Protein AF-A0A817ER26-F1 (afdb_monomer_lite)

pLDDT: mean 80.33, std 17.25, range [39.56, 96.94]

Structure (mmCIF, N/CA/C/O backbone):
data_AF-A0A817ER26-F1
#
_entry.id   AF-A0A817ER26-F1
#
loop_
_atom_site.group_PDB
_atom_site.id
_atom_site.type_symbol
_atom_site.label_atom_id
_atom_site.label_alt_id
_atom_site.label_comp_id
_atom_site.label_asym_id
_atom_site.label_entity_id
_atom_site.label_seq_id
_atom_site.pdbx_PDB_ins_code
_atom_site.Cartn_x
_atom_site.Cartn_y
_atom_site.Cartn_z
_atom_site.occupancy
_atom_site.B_iso_or_equiv
_atom_site.auth_seq_id
_atom_site.auth_comp_id
_atom_site.auth_asym_id
_atom_site.auth_atom_id
_atom_site.pdbx_PDB_model_num
ATOM 1 N N . MET A 1 1 ? -3.231 18.283 1.885 1.00 84.62 1 MET A N 1
ATOM 2 C CA . MET A 1 1 ? -2.295 17.589 2.789 1.00 84.62 1 MET A CA 1
ATOM 3 C C . MET A 1 1 ? -1.124 17.139 1.945 1.00 84.62 1 MET A C 1
ATOM 5 O O . MET A 1 1 ? -1.352 16.424 0.974 1.00 84.62 1 MET A O 1
ATOM 9 N N . TYR A 1 2 ? 0.079 17.614 2.246 1.00 92.31 2 TYR A N 1
ATOM 10 C CA . TYR A 1 2 ? 1.296 17.116 1.610 1.00 92.31 2 TYR A CA 1
ATOM 11 C C . TYR A 1 2 ? 1.739 15.816 2.285 1.00 92.31 2 TYR A C 1
ATOM 13 O O . TYR A 1 2 ? 1.327 15.518 3.404 1.00 92.31 2 TYR A O 1
ATOM 21 N N . SER A 1 3 ? 2.602 15.038 1.629 1.00 90.88 3 SER A N 1
ATOM 22 C CA . SER A 1 3 ? 3.121 13.787 2.203 1.00 90.88 3 SER A CA 1
ATOM 23 C C . SER A 1 3 ? 3.803 13.988 3.561 1.00 90.88 3 SER A C 1
ATOM 25 O O . SER A 1 3 ? 3.758 13.096 4.395 1.00 90.88 3 SER A O 1
ATOM 27 N N . ASN A 1 4 ? 4.393 15.164 3.803 1.00 93.62 4 ASN A N 1
ATOM 28 C CA . ASN A 1 4 ? 5.065 15.504 5.064 1.00 93.62 4 ASN A CA 1
ATOM 29 C C . ASN A 1 4 ? 4.093 15.752 6.232 1.00 93.62 4 ASN A C 1
ATOM 31 O O . ASN A 1 4 ? 4.497 15.710 7.394 1.00 93.62 4 ASN A O 1
ATOM 35 N N . ASP A 1 5 ? 2.818 15.999 5.931 1.00 94.81 5 ASP A N 1
ATOM 36 C CA . ASP A 1 5 ? 1.767 16.209 6.930 1.00 94.81 5 ASP A CA 1
ATOM 37 C C . ASP A 1 5 ? 1.129 14.880 7.372 1.00 94.81 5 ASP A C 1
ATOM 39 O O . ASP A 1 5 ? 0.410 14.825 8.375 1.00 94.81 5 ASP A O 1
ATOM 43 N N . TYR A 1 6 ? 1.377 13.804 6.618 1.00 94.44 6 TYR A N 1
ATOM 44 C CA . TYR A 1 6 ? 0.902 12.468 6.940 1.00 94.44 6 TYR A CA 1
ATOM 45 C C . TYR A 1 6 ? 1.748 11.856 8.058 1.00 94.44 6 TYR A C 1
ATOM 47 O O . TYR A 1 6 ? 2.978 11.840 8.001 1.00 94.44 6 TYR A O 1
ATOM 55 N N . ARG A 1 7 ? 1.076 11.353 9.088 1.00 95.06 7 ARG A N 1
ATOM 56 C CA . ARG A 1 7 ? 1.666 10.777 10.299 1.00 95.06 7 ARG A CA 1
ATOM 57 C C . ARG A 1 7 ? 1.190 9.354 10.543 1.00 95.06 7 ARG A C 1
ATOM 59 O O . ARG A 1 7 ? 1.999 8.545 10.984 1.00 95.06 7 ARG A O 1
ATOM 66 N N . SER A 1 8 ? -0.082 9.056 10.274 1.00 95.12 8 SER A N 1
ATOM 67 C CA . SER A 1 8 ? -0.631 7.711 10.453 1.00 95.12 8 SER A CA 1
ATOM 68 C C . SER A 1 8 ? -1.949 7.496 9.701 1.00 95.12 8 SER A C 1
ATOM 70 O O . SER A 1 8 ? -2.659 8.450 9.355 1.00 95.12 8 SER A O 1
ATOM 72 N N . SER A 1 9 ? -2.308 6.227 9.492 1.00 94.69 9 SER A N 1
ATOM 73 C CA . SER A 1 9 ? -3.516 5.833 8.759 1.00 94.69 9 SER A CA 1
ATOM 74 C C . SER A 1 9 ? -4.817 6.225 9.480 1.00 94.69 9 SER A C 1
ATOM 76 O O . SER A 1 9 ? -5.855 6.453 8.855 1.00 94.69 9 SER A O 1
ATOM 78 N N . GLU A 1 10 ? -4.770 6.471 10.788 1.00 95.56 10 GLU A N 1
ATOM 79 C CA . GLU A 1 10 ? -5.885 7.000 11.576 1.00 95.56 10 GLU A CA 1
ATOM 80 C C . GLU A 1 10 ? -6.394 8.344 11.054 1.00 95.56 10 GLU A C 1
ATOM 82 O O . GLU A 1 10 ? -7.595 8.613 11.144 1.00 95.56 10 GLU A O 1
ATOM 87 N N . GLN A 1 11 ? -5.527 9.172 10.459 1.00 94.25 11 GLN A N 1
ATOM 88 C CA . GLN A 1 11 ? -5.927 10.457 9.871 1.00 94.25 11 GLN A CA 1
ATOM 89 C C . GLN A 1 11 ? -6.950 10.282 8.738 1.00 94.25 11 GLN A C 1
ATOM 91 O O . GLN A 1 11 ? -7.735 11.200 8.459 1.00 94.25 11 GLN A O 1
ATOM 96 N N . VAL A 1 12 ? -6.967 9.109 8.100 1.00 95.38 12 VAL A N 1
ATOM 97 C CA . VAL A 1 12 ? -7.797 8.786 6.931 1.00 95.38 12 VAL A CA 1
ATOM 98 C C . VAL A 1 12 ? -8.815 7.679 7.205 1.00 95.38 12 VAL A C 1
ATOM 100 O O . VAL A 1 12 ? -9.564 7.305 6.301 1.00 95.38 12 VAL A O 1
ATOM 103 N N . ARG A 1 13 ? -8.903 7.193 8.449 1.00 96.94 13 ARG A N 1
ATOM 104 C CA . ARG A 1 13 ? -9.809 6.110 8.841 1.00 96.94 13 ARG A CA 1
ATOM 105 C C . ARG A 1 13 ? -11.250 6.409 8.434 1.00 96.94 13 ARG A C 1
ATOM 107 O O . ARG A 1 13 ? -11.782 7.474 8.749 1.00 96.94 13 ARG A O 1
ATOM 114 N N . ASN A 1 14 ? -11.888 5.462 7.747 1.00 96.25 14 ASN A N 1
ATOM 115 C CA . ASN A 1 14 ? -13.257 5.574 7.221 1.00 96.25 14 ASN A CA 1
ATOM 116 C C . ASN A 1 14 ? -13.501 6.748 6.247 1.00 96.25 14 ASN A C 1
ATOM 118 O O . ASN A 1 14 ? -14.653 7.038 5.909 1.00 96.25 14 ASN A O 1
ATOM 122 N N . LYS A 1 15 ? -12.449 7.412 5.750 1.00 96.06 15 LYS A N 1
ATOM 123 C CA . LYS A 1 15 ? -12.559 8.496 4.763 1.00 96.06 15 LYS A CA 1
ATOM 124 C C . LYS A 1 15 ? -12.370 7.974 3.343 1.00 96.06 15 LYS A C 1
ATOM 126 O O . LYS A 1 15 ? -11.819 6.898 3.117 1.00 96.06 15 LYS A O 1
ATOM 131 N N . ARG A 1 16 ? -12.851 8.757 2.378 1.00 95.62 16 ARG A N 1
ATOM 132 C CA . ARG A 1 16 ? -12.546 8.586 0.954 1.00 95.62 16 ARG A CA 1
ATOM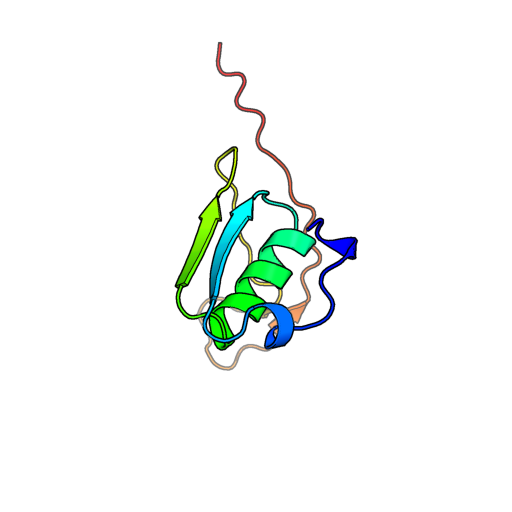 133 C C . ARG A 1 16 ? -11.469 9.593 0.576 1.00 95.62 16 ARG A C 1
ATOM 135 O O . ARG A 1 16 ? -11.604 10.761 0.932 1.00 95.62 16 ARG A O 1
ATOM 142 N N . GLY A 1 17 ? -10.419 9.151 -0.103 1.00 91.44 17 GLY A N 1
ATOM 143 C CA . GLY A 1 17 ? -9.274 9.999 -0.422 1.00 91.44 17 GLY A CA 1
ATOM 144 C C . GLY A 1 17 ? -8.701 9.737 -1.806 1.00 91.44 17 GLY A C 1
ATOM 145 O O . GLY A 1 17 ? -8.823 8.643 -2.354 1.00 91.44 17 GLY A O 1
ATOM 146 N N . ILE A 1 18 ? -8.057 10.763 -2.350 1.00 94.25 18 ILE A N 1
ATOM 147 C CA . ILE A 1 18 ? -7.243 10.670 -3.559 1.00 94.25 18 ILE A CA 1
ATOM 148 C C . ILE A 1 18 ? -5.817 11.006 -3.150 1.00 94.25 18 ILE A C 1
ATOM 150 O O . ILE A 1 18 ? -5.578 12.024 -2.497 1.00 94.25 18 ILE A O 1
ATOM 154 N N . LEU A 1 19 ? -4.884 10.144 -3.527 1.00 93.69 19 LEU A N 1
ATOM 155 C CA . LEU A 1 19 ? -3.462 10.348 -3.326 1.00 93.69 19 LEU A CA 1
ATOM 156 C C . LEU A 1 19 ? -2.792 10.527 -4.685 1.00 93.69 19 LEU A C 1
ATOM 158 O O . LEU A 1 19 ? -3.022 9.729 -5.588 1.00 93.69 19 LEU A O 1
ATOM 162 N N . VAL A 1 20 ? -1.969 11.563 -4.832 1.00 93.69 20 VAL A N 1
ATOM 163 C CA . VAL A 1 20 ? -1.360 11.935 -6.116 1.00 93.69 20 VAL A CA 1
ATOM 164 C C . VAL A 1 20 ? 0.162 11.859 -6.023 1.00 93.69 20 VAL A C 1
ATOM 166 O O . VAL A 1 20 ? 0.758 12.384 -5.082 1.00 93.69 20 VAL A O 1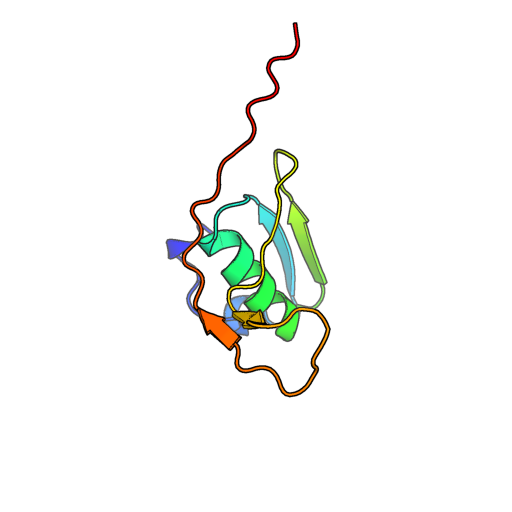
ATOM 169 N N . GLY A 1 21 ? 0.793 11.226 -7.012 1.00 91.19 21 GLY A N 1
ATOM 170 C CA . GLY A 1 21 ? 2.250 11.141 -7.161 1.00 91.19 21 GLY A CA 1
ATOM 171 C C . GLY A 1 21 ? 2.759 9.705 -7.282 1.00 91.19 21 GLY A C 1
ATOM 172 O O . GLY A 1 21 ? 2.022 8.757 -7.052 1.00 91.19 21 GLY A O 1
ATOM 173 N N . ILE A 1 22 ? 4.032 9.541 -7.641 1.00 90.19 22 ILE A N 1
ATOM 174 C CA . ILE A 1 22 ? 4.659 8.222 -7.885 1.00 90.19 22 ILE A CA 1
ATOM 175 C C . ILE A 1 22 ? 5.904 7.963 -7.033 1.00 90.19 22 ILE A C 1
ATOM 177 O O . ILE A 1 22 ? 6.593 6.963 -7.216 1.00 90.19 22 ILE A O 1
ATOM 181 N N . SER A 1 23 ? 6.243 8.884 -6.129 1.00 88.25 23 SER A N 1
ATOM 182 C CA . SER A 1 23 ? 7.424 8.723 -5.289 1.00 88.25 23 SER A CA 1
ATOM 183 C C . SER A 1 23 ? 7.254 7.539 -4.337 1.00 88.25 23 SER A C 1
ATOM 185 O O . SER A 1 23 ? 6.143 7.150 -3.972 1.00 88.25 23 SER A O 1
ATOM 187 N N . MET A 1 24 ? 8.379 7.011 -3.854 1.00 86.25 24 MET A N 1
ATOM 188 C CA . MET A 1 24 ? 8.380 5.959 -2.838 1.00 86.25 24 MET A CA 1
ATOM 189 C C . MET A 1 24 ? 7.603 6.378 -1.577 1.00 86.25 24 MET A C 1
ATOM 191 O O . MET A 1 24 ? 6.928 5.550 -0.971 1.00 86.25 24 MET A O 1
ATOM 195 N N . SER A 1 25 ? 7.664 7.658 -1.188 1.00 90.44 25 SER A N 1
ATOM 196 C CA . SER A 1 25 ? 6.883 8.179 -0.060 1.00 90.44 25 SER A CA 1
ATOM 197 C C . SER A 1 25 ? 5.383 8.131 -0.339 1.00 90.44 25 SER A C 1
ATOM 199 O O . SER A 1 25 ? 4.637 7.631 0.498 1.00 90.44 25 SER A O 1
ATOM 201 N N . THR A 1 26 ? 4.942 8.572 -1.520 1.00 91.06 26 THR A N 1
ATOM 202 C CA . THR A 1 26 ? 3.533 8.510 -1.915 1.00 91.06 26 THR A CA 1
ATOM 203 C C . THR A 1 26 ? 3.039 7.068 -1.942 1.00 91.06 26 THR A C 1
ATOM 205 O O . THR A 1 26 ? 2.023 6.769 -1.330 1.00 91.06 26 THR A O 1
ATOM 208 N N . THR A 1 27 ? 3.774 6.144 -2.558 1.00 89.56 27 THR A N 1
ATOM 209 C CA . THR A 1 27 ? 3.366 4.732 -2.626 1.00 89.56 27 THR A CA 1
ATOM 210 C C . THR A 1 27 ? 3.310 4.074 -1.243 1.00 89.56 27 THR A C 1
ATOM 212 O O . THR A 1 27 ? 2.379 3.321 -0.965 1.00 89.56 27 THR A O 1
ATOM 215 N N . LYS A 1 28 ? 4.245 4.393 -0.335 1.00 89.88 28 LYS A N 1
ATOM 216 C CA . LYS A 1 28 ? 4.200 3.915 1.061 1.00 89.88 28 LYS A CA 1
ATOM 217 C C . LYS A 1 28 ? 2.980 4.442 1.813 1.00 89.88 28 LYS A C 1
ATOM 219 O O . LYS A 1 28 ? 2.315 3.673 2.497 1.00 89.88 28 LYS A O 1
ATOM 224 N N . ILE A 1 29 ? 2.667 5.726 1.654 1.00 94.19 29 ILE A N 1
ATOM 225 C CA . ILE A 1 29 ? 1.469 6.332 2.245 1.00 94.19 29 ILE A CA 1
ATOM 226 C C . ILE A 1 29 ? 0.207 5.690 1.655 1.00 94.19 29 ILE A C 1
ATOM 228 O O . ILE A 1 29 ? -0.703 5.363 2.403 1.00 94.19 29 ILE A O 1
ATOM 232 N N . ALA A 1 30 ? 0.161 5.439 0.342 1.00 92.38 30 ALA A N 1
ATOM 233 C CA . ALA A 1 30 ? -0.961 4.759 -0.309 1.00 92.38 30 ALA A CA 1
ATOM 234 C C . ALA A 1 30 ? -1.227 3.382 0.310 1.00 92.38 30 ALA A C 1
ATOM 236 O O . ALA A 1 30 ? -2.368 3.063 0.640 1.00 92.38 30 ALA A O 1
ATOM 237 N N . ALA A 1 31 ? -0.162 2.592 0.483 1.00 91.38 31 ALA A N 1
ATOM 238 C CA . ALA A 1 31 ? -0.228 1.264 1.078 1.00 91.38 31 ALA A CA 1
ATOM 239 C C . ALA A 1 31 ? -0.715 1.315 2.534 1.0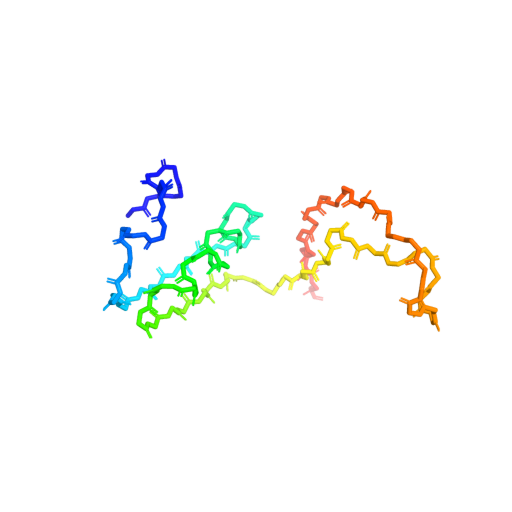0 91.38 31 ALA A C 1
ATOM 241 O O . ALA A 1 31 ? -1.568 0.519 2.917 1.00 91.38 31 ALA A O 1
ATOM 242 N N . ASP A 1 32 ? -0.231 2.276 3.323 1.00 94.12 32 ASP A N 1
ATOM 243 C CA . ASP A 1 32 ? -0.663 2.465 4.711 1.00 94.12 32 ASP A CA 1
ATOM 244 C C . ASP A 1 32 ? -2.137 2.908 4.798 1.00 94.12 32 ASP A C 1
ATOM 246 O O . ASP A 1 32 ? -2.937 2.301 5.509 1.00 94.12 32 ASP A O 1
ATOM 250 N N . MET A 1 33 ? -2.548 3.896 3.995 1.00 95.00 33 MET A N 1
ATOM 251 C CA . MET A 1 33 ? -3.936 4.377 3.932 1.00 95.00 33 MET A CA 1
ATOM 252 C C . MET A 1 33 ? -4.916 3.280 3.493 1.00 95.00 33 MET A C 1
ATOM 254 O O . MET A 1 33 ? -6.055 3.263 3.960 1.00 95.00 33 MET A O 1
ATOM 258 N N . ALA A 1 34 ? -4.498 2.367 2.611 1.00 93.50 34 ALA A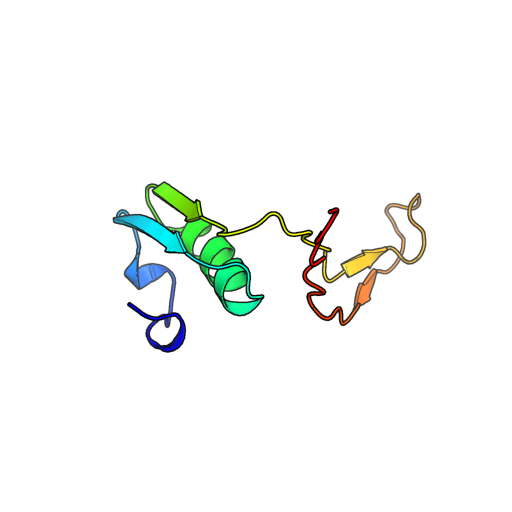 N 1
ATOM 259 C CA . ALA A 1 34 ? -5.341 1.280 2.113 1.00 93.50 34 ALA A CA 1
ATOM 260 C C . ALA A 1 34 ? -5.820 0.323 3.220 1.00 93.50 34 ALA A C 1
ATOM 262 O O . ALA A 1 34 ? -6.829 -0.353 3.036 1.00 93.50 34 ALA A O 1
ATOM 263 N N . THR A 1 35 ? -5.139 0.286 4.371 1.00 93.69 35 THR A N 1
ATOM 264 C CA . THR A 1 35 ? -5.511 -0.584 5.498 1.00 93.69 35 THR A CA 1
ATOM 265 C C . THR A 1 35 ? -6.709 -0.076 6.304 1.00 93.69 35 THR A C 1
ATOM 267 O O . THR A 1 35 ? -7.412 -0.878 6.917 1.00 93.69 35 THR A O 1
ATOM 270 N N . SER A 1 36 ? -6.961 1.238 6.324 1.00 95.44 36 SER A N 1
ATOM 271 C CA . SER A 1 36 ? -7.926 1.856 7.252 1.00 95.44 36 SER A CA 1
ATOM 272 C C . SER A 1 36 ? -8.891 2.856 6.611 1.00 95.44 36 SER A C 1
ATOM 274 O O . SER A 1 36 ? -9.938 3.181 7.187 1.00 95.44 36 SER A O 1
ATOM 276 N N . ALA A 1 37 ? -8.579 3.364 5.420 1.00 96.00 37 ALA A N 1
ATOM 277 C CA . ALA A 1 37 ? -9.475 4.235 4.678 1.00 96.00 37 ALA A CA 1
ATOM 278 C C . ALA A 1 37 ? -10.680 3.464 4.121 1.00 96.00 37 ALA A C 1
ATOM 280 O O . ALA A 1 37 ? -10.616 2.272 3.837 1.00 96.00 37 ALA A O 1
ATOM 281 N N . LYS A 1 38 ? -11.795 4.171 3.901 1.00 96.75 38 LYS A N 1
ATOM 282 C CA . LYS A 1 38 ? -12.992 3.576 3.288 1.00 96.75 38 LYS A CA 1
ATOM 283 C C . LYS A 1 38 ? -12.770 3.294 1.802 1.00 96.75 38 LYS A C 1
ATOM 285 O O . LYS A 1 38 ? -13.189 2.257 1.309 1.00 96.75 38 LYS A O 1
ATOM 290 N N . HIS A 1 39 ? -12.162 4.245 1.090 1.00 95.81 39 HIS A N 1
ATOM 291 C CA . HIS A 1 39 ? -11.722 4.087 -0.300 1.00 95.81 39 HIS A CA 1
ATOM 292 C C . HIS A 1 39 ? -10.545 5.019 -0.581 1.00 95.81 39 HIS A C 1
ATOM 294 O O . HIS A 1 39 ? -10.588 6.187 -0.189 1.00 95.81 39 HIS A O 1
ATOM 300 N N . ILE A 1 40 ? -9.548 4.537 -1.321 1.00 94.50 40 ILE A N 1
ATOM 301 C CA . ILE A 1 40 ? -8.412 5.337 -1.783 1.00 94.50 40 ILE A CA 1
ATOM 302 C C . ILE A 1 40 ? -8.227 5.137 -3.280 1.00 94.50 40 ILE A C 1
ATOM 304 O O . ILE A 1 40 ? -8.280 4.012 -3.770 1.00 94.50 40 ILE A O 1
ATOM 308 N N . ILE A 1 41 ? -7.993 6.236 -3.991 1.00 94.62 41 ILE A N 1
ATOM 309 C CA . ILE A 1 41 ? -7.551 6.228 -5.385 1.00 94.62 41 ILE A CA 1
ATOM 310 C C . ILE A 1 41 ? -6.126 6.775 -5.418 1.00 94.62 41 ILE A C 1
ATOM 312 O O . ILE A 1 41 ? -5.892 7.907 -4.996 1.00 94.62 41 ILE A O 1
ATOM 316 N N . HIS A 1 42 ? -5.179 5.983 -5.918 1.00 92.44 42 HIS A N 1
ATOM 317 C CA . HIS A 1 42 ? -3.799 6.416 -6.140 1.00 92.44 42 HIS A CA 1
ATOM 318 C C . HIS A 1 42 ? -3.637 6.847 -7.601 1.00 92.44 42 HIS A C 1
ATOM 320 O O . HIS A 1 42 ? -3.714 6.027 -8.511 1.00 92.44 42 HIS A O 1
ATOM 326 N N . MET A 1 43 ? -3.462 8.147 -7.827 1.00 93.00 43 MET A N 1
ATOM 327 C CA . MET A 1 43 ? -3.261 8.741 -9.145 1.00 93.00 43 MET A CA 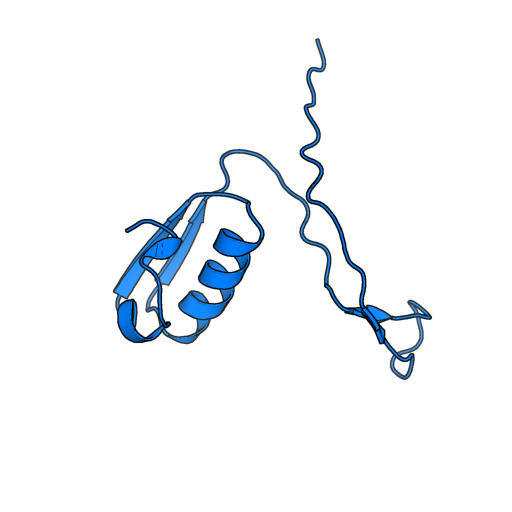1
ATOM 328 C C . MET A 1 43 ? -1.779 8.996 -9.409 1.00 93.00 43 MET A C 1
ATOM 330 O O . MET A 1 43 ? -1.103 9.713 -8.667 1.00 93.00 43 MET A O 1
ATOM 334 N N . ALA A 1 44 ? -1.300 8.458 -10.523 1.00 88.62 44 ALA A N 1
ATOM 335 C CA . ALA A 1 44 ? 0.042 8.674 -11.030 1.00 88.62 44 ALA A CA 1
ATOM 336 C C . ALA A 1 44 ? -0.015 9.563 -12.286 1.00 88.62 44 ALA A C 1
ATOM 338 O O . ALA A 1 44 ? -0.746 9.224 -13.214 1.00 88.62 44 ALA A O 1
ATOM 339 N N . PRO A 1 45 ? 0.732 10.684 -12.354 1.00 84.12 45 PRO A N 1
ATOM 340 C CA . PRO A 1 45 ? 0.783 11.525 -13.557 1.00 84.12 45 PRO A CA 1
ATOM 341 C C . PRO A 1 45 ? 1.423 10.838 -14.775 1.00 84.12 45 PRO A C 1
ATOM 343 O O . PRO A 1 45 ? 1.270 11.319 -15.892 1.00 84.12 45 PRO A O 1
ATOM 346 N N . TYR A 1 46 ? 2.151 9.739 -14.572 1.00 85.06 46 TYR A N 1
ATOM 347 C CA . TYR A 1 46 ? 2.761 8.923 -15.620 1.00 85.06 46 TYR A CA 1
ATOM 348 C C . TYR A 1 46 ? 2.869 7.467 -15.161 1.00 85.06 46 TYR A C 1
ATOM 350 O O . TYR A 1 46 ? 2.845 7.179 -13.961 1.00 85.06 46 TYR A O 1
ATOM 358 N N . THR A 1 47 ? 2.996 6.547 -16.118 1.00 84.44 47 THR A N 1
ATOM 359 C CA . THR A 1 47 ? 3.195 5.121 -15.841 1.00 84.44 47 THR A CA 1
ATOM 360 C C . THR A 1 47 ? 4.499 4.910 -15.074 1.00 84.44 47 THR A C 1
ATOM 362 O O . THR A 1 47 ? 5.533 5.489 -15.410 1.00 84.44 47 THR A O 1
ATOM 365 N N . PHE A 1 48 ? 4.457 4.070 -14.042 1.00 83.31 48 PHE A N 1
ATOM 366 C CA . PHE A 1 48 ? 5.614 3.733 -13.221 1.00 83.31 48 PHE A CA 1
ATOM 367 C C . PHE A 1 48 ? 5.649 2.232 -12.937 1.00 83.31 48 PHE A C 1
ATOM 369 O O . PHE A 1 48 ? 4.619 1.560 -12.956 1.00 83.31 48 PHE A O 1
ATOM 376 N N . TRP A 1 49 ? 6.845 1.723 -12.655 1.00 83.12 49 TRP A N 1
ATOM 377 C CA . TRP A 1 49 ? 7.051 0.352 -12.204 1.00 83.12 49 TRP A CA 1
ATOM 378 C C . TRP A 1 49 ? 7.203 0.332 -10.686 1.00 83.12 49 TRP A C 1
ATOM 380 O O . TRP A 1 49 ? 7.953 1.133 -10.124 1.00 83.12 49 TRP A O 1
ATOM 390 N N . SER A 1 50 ? 6.509 -0.587 -10.018 1.00 78.00 50 SER A N 1
ATOM 391 C CA . SER A 1 50 ? 6.756 -0.917 -8.617 1.00 78.00 50 SER A CA 1
ATOM 392 C C . SER A 1 50 ? 7.527 -2.231 -8.544 1.00 78.00 50 SER A C 1
ATOM 394 O O . SER A 1 50 ? 7.122 -3.243 -9.110 1.00 78.00 50 SER A O 1
ATOM 396 N N . VAL A 1 51 ? 8.664 -2.207 -7.852 1.00 78.00 51 VAL A N 1
ATOM 397 C CA . VAL A 1 51 ? 9.492 -3.394 -7.625 1.00 78.00 51 VAL A CA 1
ATOM 398 C C . VAL A 1 51 ? 9.439 -3.724 -6.133 1.00 78.00 51 VAL A C 1
ATOM 400 O O . VAL A 1 51 ? 9.639 -2.818 -5.315 1.00 78.00 51 VAL A O 1
ATOM 403 N N . PRO A 1 52 ? 9.152 -4.979 -5.745 1.00 74.38 52 PRO A N 1
ATOM 404 C CA . PRO A 1 52 ? 9.219 -5.396 -4.352 1.00 74.38 52 PRO A CA 1
ATOM 405 C C . PRO A 1 52 ? 10.612 -5.143 -3.770 1.00 74.38 52 PRO A C 1
ATOM 407 O O . PRO A 1 52 ? 11.622 -5.410 -4.414 1.00 74.38 52 PRO A O 1
ATOM 410 N N . HIS A 1 53 ? 10.671 -4.666 -2.526 1.00 68.50 53 HIS A N 1
ATOM 411 C CA . HIS A 1 53 ? 11.947 -4.477 -1.825 1.00 68.50 53 HIS A CA 1
ATOM 412 C C . HIS A 1 53 ? 12.660 -5.808 -1.539 1.00 68.50 53 HIS A C 1
ATOM 414 O O . HIS A 1 53 ? 13.884 -5.862 -1.446 1.00 68.50 53 HIS A O 1
ATOM 420 N N . LEU A 1 54 ? 11.878 -6.877 -1.385 1.00 72.50 54 LEU A N 1
ATOM 421 C CA . LEU A 1 54 ? 12.359 -8.228 -1.166 1.00 72.50 54 LEU A CA 1
ATOM 422 C C . LEU A 1 54 ? 12.217 -8.995 -2.472 1.00 72.50 54 LEU A C 1
ATOM 424 O O . LEU A 1 54 ? 11.105 -9.332 -2.881 1.00 72.50 54 LEU A O 1
ATOM 428 N N . LEU A 1 55 ? 13.349 -9.250 -3.119 1.00 72.50 55 LEU A N 1
ATOM 429 C CA . LEU A 1 55 ? 13.413 -10.148 -4.262 1.00 72.50 55 LEU A CA 1
ATOM 430 C C . LEU A 1 55 ? 13.982 -11.488 -3.786 1.00 72.50 55 LEU A C 1
ATOM 432 O O . LEU A 1 55 ? 14.978 -11.485 -3.049 1.00 72.50 55 LEU A O 1
ATOM 436 N N . PRO A 1 56 ? 13.347 -12.620 -4.138 1.00 71.19 56 PRO A N 1
ATOM 437 C CA . PRO A 1 56 ? 13.897 -13.924 -3.812 1.00 71.19 56 PRO A CA 1
ATOM 438 C C . PRO A 1 56 ? 15.235 -14.079 -4.535 1.00 71.19 56 PRO A C 1
ATOM 440 O O . PRO A 1 56 ? 15.362 -13.700 -5.702 1.00 71.19 56 PRO A O 1
ATOM 443 N N . LEU A 1 57 ? 16.236 -14.629 -3.848 1.00 71.50 57 LEU A N 1
ATOM 444 C CA . LEU A 1 57 ? 17.538 -14.916 -4.459 1.00 71.50 57 LEU A CA 1
ATOM 445 C C . LEU A 1 57 ? 17.412 -15.908 -5.621 1.00 71.50 57 LEU A C 1
ATOM 447 O O . LEU A 1 57 ? 18.162 -15.837 -6.591 1.00 71.50 57 LEU A O 1
ATOM 451 N N . ILE A 1 58 ? 16.439 -16.812 -5.523 1.00 77.44 58 ILE A N 1
ATOM 452 C CA . ILE A 1 58 ? 16.099 -17.804 -6.533 1.00 77.44 58 ILE A CA 1
ATOM 453 C C . ILE A 1 58 ? 14.614 -17.637 -6.849 1.00 77.44 58 ILE A C 1
ATOM 455 O O . ILE A 1 58 ? 13.752 -17.939 -6.029 1.00 77.44 58 ILE A O 1
ATOM 459 N N . THR A 1 59 ? 14.304 -17.166 -8.056 1.00 69.19 59 THR A N 1
ATOM 460 C CA . THR A 1 59 ? 12.940 -16.807 -8.485 1.00 69.19 59 THR A CA 1
ATOM 461 C C . THR A 1 59 ? 11.930 -17.958 -8.460 1.00 69.19 59 THR A C 1
ATOM 463 O O . THR A 1 59 ? 10.733 -17.696 -8.403 1.00 69.19 59 THR A O 1
ATOM 466 N N . ASN A 1 60 ? 12.397 -19.210 -8.477 1.00 74.62 60 ASN A N 1
ATOM 467 C CA . ASN A 1 60 ? 11.556 -20.410 -8.562 1.00 74.62 60 ASN A CA 1
ATOM 468 C C . ASN A 1 60 ? 11.539 -21.256 -7.277 1.00 74.62 60 ASN A C 1
ATOM 470 O O . ASN A 1 60 ? 10.988 -22.354 -7.286 1.00 74.62 60 ASN A O 1
ATOM 474 N N . ASP A 1 61 ? 12.142 -20.779 -6.187 1.00 74.94 61 ASP A N 1
ATOM 475 C CA . ASP A 1 61 ? 12.188 -21.498 -4.913 1.00 74.94 61 ASP A CA 1
ATOM 476 C C . ASP A 1 61 ? 11.455 -20.698 -3.829 1.00 74.94 61 ASP A C 1
ATOM 478 O O . ASP A 1 61 ? 11.887 -19.621 -3.419 1.00 74.94 61 ASP A O 1
ATOM 482 N N . SER A 1 62 ? 10.334 -21.237 -3.347 1.00 69.69 62 SER A N 1
ATOM 483 C CA . SER A 1 62 ? 9.517 -20.620 -2.294 1.00 69.69 62 SER A CA 1
ATOM 484 C C . SER A 1 62 ? 10.212 -20.559 -0.932 1.00 69.69 62 SER A C 1
ATOM 486 O O . SER A 1 62 ? 9.755 -19.833 -0.053 1.00 69.69 62 SER A O 1
ATOM 488 N N . SER A 1 63 ? 11.285 -21.330 -0.739 1.00 80.19 63 SER A N 1
ATOM 489 C CA . SER A 1 63 ? 12.119 -21.309 0.467 1.00 80.19 63 SER A CA 1
ATOM 490 C C . SER A 1 63 ? 13.332 -20.382 0.343 1.00 80.19 63 SER A C 1
ATOM 492 O O . SER A 1 63 ? 14.087 -20.221 1.304 1.00 80.19 63 SER A O 1
ATOM 494 N N . SER A 1 64 ? 13.509 -19.744 -0.820 1.00 75.06 64 SER A N 1
ATOM 495 C CA . SER A 1 64 ? 14.662 -18.899 -1.093 1.00 75.06 64 SER A CA 1
ATOM 496 C C . SER A 1 64 ? 14.699 -17.678 -0.164 1.00 75.06 64 SER A C 1
ATOM 498 O O . SER A 1 64 ? 13.704 -16.954 -0.058 1.00 75.06 64 SER A O 1
ATOM 500 N N . PRO A 1 65 ? 15.840 -17.400 0.493 1.00 74.50 65 PRO A N 1
ATOM 501 C CA . PRO A 1 65 ? 15.993 -16.183 1.273 1.00 74.50 65 PRO A CA 1
ATOM 502 C C . PRO A 1 65 ? 15.860 -14.941 0.379 1.00 74.50 65 PRO A C 1
ATOM 504 O O . PRO A 1 65 ? 16.269 -14.928 -0.784 1.00 74.50 65 PRO A O 1
ATOM 507 N N . PHE A 1 66 ? 15.288 -13.875 0.934 1.00 73.81 66 PHE A N 1
ATOM 508 C CA . PHE A 1 66 ? 15.105 -12.611 0.224 1.00 73.81 66 PHE A CA 1
ATOM 509 C C . PHE A 1 66 ? 16.301 -11.687 0.440 1.00 73.81 66 PHE A C 1
ATOM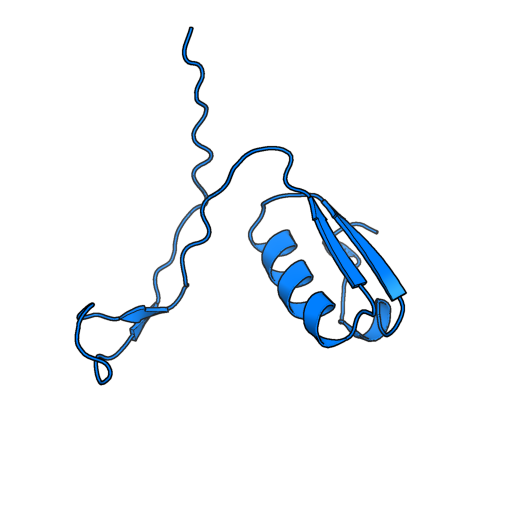 511 O O . PHE A 1 66 ? 16.754 -11.511 1.572 1.00 73.81 66 PHE A O 1
ATOM 518 N N . LEU A 1 67 ? 16.771 -11.041 -0.629 1.00 66.75 67 LEU A N 1
ATOM 519 C CA . LEU A 1 67 ? 17.769 -9.978 -0.530 1.00 66.75 67 LEU A CA 1
ATOM 520 C C . LEU A 1 67 ? 17.074 -8.611 -0.596 1.00 66.75 67 LEU A C 1
ATOM 522 O O . LEU A 1 67 ? 16.251 -8.372 -1.485 1.00 66.75 67 LEU A O 1
ATOM 526 N N . SER A 1 68 ? 17.415 -7.701 0.321 1.00 58.72 68 SER A N 1
ATOM 527 C CA . SER A 1 68 ? 16.945 -6.313 0.265 1.00 58.72 68 SER A CA 1
ATOM 528 C C . SER A 1 68 ? 17.555 -5.609 -0.946 1.00 58.72 68 SER A C 1
ATOM 530 O O . SER A 1 68 ? 18.770 -5.408 -0.993 1.00 58.72 68 SER A O 1
ATOM 532 N N . HIS A 1 69 ? 16.728 -5.223 -1.912 1.00 60.81 69 HIS A N 1
ATOM 533 C CA . HIS A 1 69 ? 17.157 -4.436 -3.065 1.00 60.81 69 HIS A CA 1
ATOM 534 C C . HIS A 1 69 ? 16.826 -2.951 -2.865 1.00 60.81 69 HIS A C 1
ATOM 536 O O . HIS A 1 69 ? 15.661 -2.566 -2.771 1.00 60.81 69 HIS A O 1
ATOM 542 N N . PHE A 1 70 ? 17.852 -2.096 -2.861 1.00 47.56 70 PHE A N 1
ATOM 543 C CA . PHE A 1 70 ? 17.689 -0.644 -2.965 1.00 47.56 70 PHE A CA 1
ATOM 544 C C . PHE A 1 70 ? 17.536 -0.257 -4.444 1.00 47.56 70 PHE A C 1
ATOM 546 O O . PHE A 1 70 ? 18.527 -0.224 -5.167 1.00 47.56 70 PHE A O 1
ATOM 553 N N . TYR A 1 71 ? 16.320 0.062 -4.905 1.00 53.62 71 TYR A N 1
ATOM 554 C CA . TYR A 1 71 ? 16.110 0.617 -6.250 1.00 53.62 71 TYR A CA 1
ATOM 555 C C . TYR A 1 71 ? 15.712 2.098 -6.222 1.00 53.62 71 TYR A C 1
ATOM 557 O O . TYR A 1 71 ? 14.790 2.512 -5.517 1.00 53.62 71 TYR A O 1
ATOM 565 N N . PHE A 1 72 ? 16.418 2.879 -7.045 1.00 46.25 72 PHE A N 1
ATOM 566 C CA . PHE A 1 72 ? 16.048 4.219 -7.495 1.00 46.25 72 PHE A CA 1
ATOM 567 C C . PHE A 1 72 ? 14.871 4.123 -8.481 1.00 46.25 72 PHE A C 1
ATOM 569 O O . PHE A 1 72 ? 14.896 3.314 -9.406 1.00 46.25 72 PHE A O 1
ATOM 576 N N . LEU A 1 73 ? 13.853 4.972 -8.314 1.00 45.38 73 LEU A N 1
ATOM 577 C CA . LEU A 1 73 ? 12.794 5.158 -9.310 1.00 45.38 73 LEU A CA 1
ATOM 578 C C . LEU A 1 73 ? 13.392 5.844 -10.548 1.00 45.38 73 LEU A C 1
ATOM 580 O O . LEU A 1 73 ? 13.618 7.052 -10.526 1.00 45.38 73 LEU A O 1
ATOM 584 N N . SER A 1 74 ? 13.647 5.101 -11.627 1.00 40.75 74 SER A N 1
ATOM 585 C CA . SER A 1 74 ? 13.929 5.700 -12.934 1.00 40.75 74 SER A CA 1
ATOM 586 C C . SER A 1 74 ? 12.610 5.952 -13.662 1.00 40.75 74 SER A C 1
ATOM 588 O O . SER A 1 74 ? 11.944 5.011 -14.100 1.00 40.75 74 SER A O 1
ATOM 590 N N . SER A 1 75 ? 12.214 7.215 -13.800 1.00 46.19 75 SER A N 1
ATOM 591 C CA . SER A 1 75 ? 11.183 7.598 -14.761 1.00 46.19 75 SER A CA 1
ATOM 592 C C . SER A 1 75 ? 11.725 7.360 -16.172 1.00 46.19 75 SER A C 1
ATOM 594 O O . SER A 1 75 ? 12.743 7.928 -16.566 1.00 46.19 75 SER A O 1
ATOM 596 N N . ILE A 1 76 ? 11.060 6.505 -16.952 1.00 48.81 76 ILE A N 1
ATOM 597 C CA . ILE A 1 76 ? 11.368 6.378 -18.377 1.00 48.81 76 ILE A CA 1
ATOM 598 C C . ILE A 1 76 ? 10.765 7.606 -19.059 1.00 48.81 76 ILE A C 1
ATOM 600 O O . ILE A 1 76 ? 9.559 7.676 -19.283 1.00 48.81 76 ILE A O 1
ATOM 604 N N . ASN A 1 77 ? 11.604 8.592 -19.372 1.00 43.75 77 ASN A N 1
ATOM 605 C CA . ASN A 1 77 ? 11.225 9.706 -20.231 1.00 43.75 77 ASN A CA 1
ATOM 606 C C . ASN A 1 77 ? 11.147 9.185 -21.675 1.00 43.75 77 ASN A C 1
ATOM 608 O O . ASN A 1 77 ? 12.122 9.236 -22.421 1.00 43.75 77 ASN A O 1
ATOM 612 N N . THR A 1 78 ? 10.006 8.610 -22.059 1.00 45.56 78 THR A N 1
ATOM 613 C CA . THR A 1 78 ? 9.720 8.228 -23.449 1.00 45.56 78 THR A CA 1
ATOM 614 C C . THR A 1 78 ? 9.385 9.484 -24.252 1.00 45.56 78 THR A C 1
ATOM 616 O O . THR A 1 78 ? 8.246 9.725 -24.634 1.00 45.56 78 THR A O 1
ATOM 619 N N . ASN A 1 79 ? 10.401 10.301 -24.538 1.00 42.47 79 ASN A N 1
ATOM 620 C CA . ASN A 1 79 ? 10.371 11.177 -25.707 1.00 42.47 79 ASN A CA 1
ATOM 621 C C . ASN A 1 79 ? 10.654 10.314 -26.944 1.00 42.47 79 ASN A C 1
ATOM 623 O O . ASN A 1 79 ? 11.764 10.306 -27.474 1.00 42.47 79 ASN A O 1
ATOM 627 N N . ILE A 1 80 ? 9.654 9.542 -27.368 1.00 47.75 80 ILE A N 1
ATOM 628 C CA . ILE A 1 80 ? 9.622 8.998 -28.725 1.00 47.75 80 ILE A CA 1
ATOM 629 C C . ILE A 1 80 ? 9.040 10.125 -29.584 1.00 47.75 80 ILE A C 1
ATOM 631 O O . ILE A 1 80 ? 7.865 10.461 -29.439 1.00 47.75 80 ILE A O 1
ATOM 635 N N . LYS A 1 81 ? 9.907 10.771 -30.370 1.00 39.56 81 LYS A N 1
ATOM 636 C CA . LYS A 1 81 ? 9.514 11.671 -31.462 1.00 39.56 81 LYS A CA 1
ATOM 637 C C . LYS A 1 81 ? 9.022 10.866 -32.654 1.00 39.56 81 LYS A C 1
ATOM 639 O O . LYS A 1 81 ? 9.595 9.777 -32.880 1.00 39.56 81 LYS A O 1
#

Foldseek 3Di:
DDLVVDDALVVQAQHEEEQEEDDPSSVVVQVRVVVGHPYYHYYYPDDFDDDDQWDFPDNPDPPGGTDGDDDDGDDPPPPPD

Secondary structure (DSSP, 8-state):
--GGG---GGGGBT-EEEEE--SHHHHHHHHHHTTTBSEEEEE-SS------SEEESSTT-TTPPEEE-------------

Sequence (81 aa):
MYSNDYRSSEQVRNKRGILVGISMSTTKIAADMATSAKHIIHMAPYTFWSVPHLLPLITNDSSSPFLSHFYFLSSINTNIK

Radius of gyration: 15.96 Å; chains: 1; bounding box: 31×39×43 Å